Protein AF-A0AAW2YBS8-F1 (afdb_monomer)

pLDDT: mean 71.38, std 20.07, range [34.31, 93.19]

Structure (mmCIF, N/CA/C/O backbone):
data_AF-A0AAW2YBS8-F1
#
_entry.id   AF-A0AAW2YBS8-F1
#
loop_
_atom_site.group_PDB
_atom_site.id
_atom_site.type_symbol
_atom_site.label_atom_id
_atom_site.label_alt_id
_atom_site.label_comp_id
_atom_site.label_asym_id
_atom_site.label_entity_id
_atom_site.label_seq_id
_atom_site.pdbx_PDB_ins_code
_atom_site.Cartn_x
_atom_site.Cartn_y
_atom_site.Cartn_z
_atom_site.occupancy
_atom_site.B_iso_or_equiv
_atom_site.auth_seq_id
_atom_site.auth_comp_id
_atom_site.auth_asym_id
_atom_site.auth_atom_id
_atom_site.pdbx_PDB_model_num
ATOM 1 N N . MET A 1 1 ? 72.094 18.147 -32.181 1.00 46.12 1 MET A N 1
ATOM 2 C CA . MET A 1 1 ? 71.957 16.766 -31.673 1.00 46.12 1 MET A CA 1
ATOM 3 C C . MET A 1 1 ? 73.043 16.537 -30.638 1.00 46.12 1 MET A C 1
ATOM 5 O O . MET A 1 1 ? 74.181 16.361 -31.041 1.00 46.12 1 MET A O 1
ATOM 9 N N . THR A 1 2 ? 72.718 16.535 -29.344 1.00 39.38 2 THR A N 1
ATOM 10 C CA . THR A 1 2 ? 73.641 16.000 -28.330 1.00 39.38 2 THR A CA 1
ATOM 11 C C . THR A 1 2 ? 72.828 15.305 -27.250 1.00 39.38 2 THR A C 1
ATOM 13 O O . THR A 1 2 ? 71.901 15.879 -26.684 1.00 39.38 2 THR A O 1
ATOM 16 N N . ARG A 1 3 ? 73.141 14.020 -27.082 1.00 34.31 3 ARG A N 1
ATOM 17 C CA . ARG A 1 3 ? 72.541 13.060 -26.158 1.00 34.31 3 ARG A CA 1
ATOM 18 C C . ARG A 1 3 ? 72.763 13.461 -24.702 1.00 34.31 3 ARG A C 1
ATOM 20 O O . ARG A 1 3 ? 73.786 14.041 -24.356 1.00 34.31 3 ARG A O 1
ATOM 27 N N . ALA A 1 4 ? 71.799 13.069 -23.880 1.00 42.00 4 ALA A N 1
ATOM 28 C CA . ALA A 1 4 ? 71.851 13.114 -22.431 1.00 42.00 4 ALA A CA 1
ATOM 29 C C . ALA A 1 4 ? 72.773 12.035 -21.824 1.00 42.00 4 ALA A C 1
ATOM 31 O O . ALA A 1 4 ? 73.129 11.063 -22.497 1.00 42.00 4 ALA A O 1
ATOM 32 N N . ASN A 1 5 ? 72.942 12.190 -20.501 1.00 41.00 5 ASN A N 1
ATOM 33 C CA . ASN A 1 5 ? 73.289 11.227 -19.440 1.00 41.00 5 ASN A CA 1
ATOM 34 C C . ASN A 1 5 ? 74.776 11.065 -19.063 1.00 41.00 5 ASN A C 1
ATOM 36 O O . ASN A 1 5 ? 75.614 11.258 -19.941 1.00 41.00 5 ASN A O 1
ATOM 40 N N . PRO A 1 6 ? 75.126 10.627 -17.819 1.00 45.66 6 PRO A N 1
ATOM 41 C CA . PRO A 1 6 ? 74.256 10.138 -16.717 1.00 45.66 6 PRO A CA 1
ATOM 42 C C . PRO A 1 6 ? 74.671 10.490 -15.246 1.00 45.66 6 PRO A C 1
ATOM 44 O O . PRO A 1 6 ? 75.827 10.348 -14.879 1.00 45.66 6 PRO A O 1
ATOM 47 N N . PHE A 1 7 ? 73.682 10.751 -14.370 1.00 36.75 7 PHE A N 1
ATOM 48 C CA . PHE A 1 7 ? 73.634 10.373 -12.925 1.00 36.75 7 PHE A CA 1
ATOM 49 C C . PHE A 1 7 ? 74.633 10.975 -11.881 1.00 36.75 7 PHE A C 1
ATOM 51 O O . PHE A 1 7 ? 75.605 11.622 -12.248 1.00 36.75 7 PHE A O 1
ATOM 58 N N . PRO A 1 8 ? 74.313 10.937 -10.560 1.00 46.97 8 PRO A N 1
ATOM 59 C CA . PRO A 1 8 ? 73.876 12.110 -9.800 1.00 46.97 8 PRO A CA 1
ATOM 60 C C . PRO A 1 8 ? 74.936 12.625 -8.807 1.00 46.97 8 PRO A C 1
ATOM 62 O O . PRO A 1 8 ? 75.682 11.847 -8.217 1.00 46.97 8 PRO A O 1
ATOM 65 N N . ALA A 1 9 ? 74.937 13.930 -8.535 1.00 42.41 9 ALA A N 1
ATOM 66 C CA . ALA A 1 9 ? 75.636 14.489 -7.381 1.00 42.41 9 ALA A CA 1
ATOM 67 C C . ALA A 1 9 ? 74.611 14.907 -6.320 1.00 42.41 9 ALA A C 1
ATOM 69 O O . ALA A 1 9 ? 73.651 15.620 -6.605 1.00 42.41 9 ALA A O 1
ATOM 70 N N . TYR A 1 10 ? 74.829 14.375 -5.121 1.00 41.31 10 TYR A N 1
ATOM 71 C CA . TYR A 1 10 ? 74.174 14.653 -3.848 1.00 41.31 10 TYR A CA 1
ATOM 72 C C . TYR A 1 10 ? 73.674 16.097 -3.693 1.00 41.31 10 TYR A C 1
ATOM 74 O O . TYR A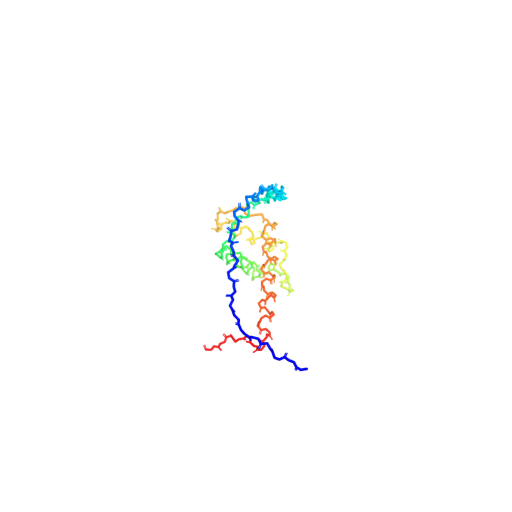 1 10 ? 74.431 17.041 -3.901 1.00 41.31 10 TYR A O 1
ATOM 82 N N . ILE A 1 11 ? 72.434 16.258 -3.219 1.00 40.41 11 ILE A N 1
ATOM 83 C CA . ILE A 1 11 ? 71.997 17.504 -2.585 1.00 40.41 11 ILE A CA 1
ATOM 84 C C . ILE A 1 11 ? 71.851 17.237 -1.090 1.00 40.41 11 ILE A C 1
ATOM 86 O O . ILE A 1 11 ? 71.052 16.407 -0.655 1.00 40.41 11 ILE A O 1
ATOM 90 N N . GLU A 1 12 ? 72.683 17.946 -0.335 1.00 38.88 12 GLU A N 1
ATOM 91 C CA . GLU A 1 12 ? 72.658 18.083 1.113 1.00 38.88 12 GLU A CA 1
ATOM 92 C C . GLU A 1 12 ? 71.263 18.498 1.591 1.00 38.88 12 GLU A C 1
ATOM 94 O O . GLU A 1 12 ? 70.698 19.495 1.136 1.00 38.88 12 GLU A O 1
ATOM 99 N N . ILE A 1 13 ? 70.703 17.754 2.543 1.00 38.34 13 ILE A N 1
ATOM 100 C CA . ILE A 1 13 ? 69.470 18.166 3.211 1.00 38.34 13 ILE A CA 1
ATOM 101 C C . ILE A 1 13 ? 69.857 19.238 4.231 1.00 38.34 13 ILE A C 1
ATOM 103 O O . ILE A 1 13 ? 70.288 18.939 5.343 1.00 38.34 13 ILE A O 1
ATOM 107 N N . SER A 1 14 ? 69.726 20.504 3.845 1.00 45.12 14 SER A N 1
ATOM 108 C CA . SER A 1 14 ? 69.780 21.621 4.784 1.00 45.12 14 SER A CA 1
ATOM 109 C C . SER A 1 14 ? 68.480 21.622 5.595 1.00 45.12 14 SER A C 1
ATOM 111 O O . SER A 1 14 ? 67.392 21.803 5.046 1.00 45.12 14 SER A O 1
ATOM 113 N N . ASN A 1 15 ? 68.584 21.415 6.910 1.00 49.22 15 ASN A N 1
ATOM 114 C CA . ASN A 1 15 ? 67.472 21.520 7.856 1.00 49.22 15 ASN A CA 1
ATOM 115 C C . ASN A 1 15 ? 67.003 22.980 7.966 1.00 49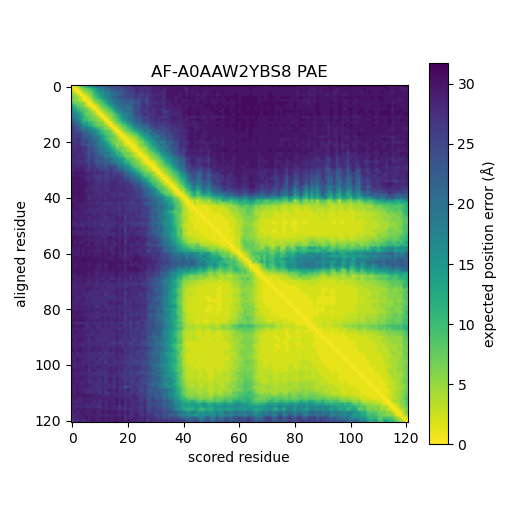.22 15 ASN A C 1
ATOM 117 O O . ASN A 1 15 ? 67.373 23.700 8.890 1.00 49.22 15 ASN A O 1
ATOM 121 N N . ALA A 1 16 ? 66.193 23.430 7.010 1.00 46.47 16 ALA A N 1
ATOM 122 C CA . ALA A 1 16 ? 65.459 24.682 7.113 1.00 46.47 16 ALA A CA 1
ATOM 123 C C . ALA A 1 16 ? 64.098 24.402 7.762 1.00 46.47 16 ALA A C 1
ATOM 125 O O . ALA A 1 16 ? 63.171 23.902 7.122 1.00 46.47 16 ALA A O 1
ATOM 126 N N . THR A 1 17 ? 63.983 24.718 9.049 1.00 46.59 17 THR A N 1
ATOM 127 C CA . THR A 1 17 ? 62.735 24.670 9.814 1.00 46.59 17 THR A CA 1
ATOM 128 C C . THR A 1 17 ? 61.728 25.643 9.193 1.00 46.59 17 THR A C 1
ATOM 130 O O . THR A 1 17 ? 61.767 26.844 9.450 1.00 46.59 17 THR A O 1
ATOM 133 N N . LYS A 1 18 ? 60.833 25.150 8.331 1.00 47.41 18 LYS A N 1
ATOM 134 C CA . LYS A 1 18 ? 59.691 25.932 7.847 1.00 47.41 18 LYS A CA 1
ATOM 135 C C . LYS A 1 18 ? 58.631 25.961 8.943 1.00 47.41 18 LYS A C 1
ATOM 137 O O . LYS A 1 18 ? 57.986 24.952 9.213 1.00 47.41 18 LYS A O 1
ATOM 142 N N . THR A 1 19 ? 58.446 27.119 9.565 1.00 38.97 19 THR A N 1
ATOM 143 C CA . THR A 1 19 ? 57.334 27.377 10.481 1.00 38.97 19 THR A CA 1
ATOM 144 C C . THR A 1 19 ? 56.027 27.294 9.691 1.00 38.97 19 THR A C 1
ATOM 146 O O . THR A 1 19 ? 55.731 28.161 8.872 1.00 38.97 19 THR A O 1
ATOM 149 N N . TYR A 1 20 ? 55.262 26.220 9.885 1.00 42.19 20 TYR A N 1
ATOM 150 C CA . TYR A 1 20 ? 53.931 26.074 9.303 1.00 42.19 20 TYR A CA 1
ATOM 151 C C . TYR A 1 20 ? 52.945 26.941 10.088 1.00 42.19 20 TYR A C 1
ATOM 153 O O . TYR A 1 20 ? 52.714 26.707 11.273 1.00 42.19 20 TYR A O 1
ATOM 161 N N . THR A 1 21 ? 52.362 27.946 9.437 1.00 42.59 21 THR A N 1
ATOM 162 C CA . THR A 1 21 ? 51.208 28.674 9.971 1.00 42.59 21 THR A CA 1
ATOM 163 C C . THR A 1 21 ? 49.942 27.960 9.486 1.00 42.59 21 THR A C 1
ATOM 165 O O . THR A 1 21 ? 49.677 27.987 8.281 1.00 42.59 21 THR A O 1
ATOM 168 N N . PRO A 1 22 ? 49.165 27.287 10.357 1.00 50.53 22 PRO A N 1
ATOM 169 C CA . PRO A 1 22 ? 47.932 26.636 9.934 1.00 50.53 22 PRO A CA 1
ATOM 170 C C . PRO A 1 22 ? 46.934 27.678 9.420 1.00 50.53 22 PRO A C 1
ATOM 172 O O . PRO A 1 22 ? 46.582 28.622 10.125 1.00 50.53 22 PRO A O 1
ATOM 175 N N . GLN A 1 23 ? 46.477 27.499 8.181 1.00 56.75 23 GLN A N 1
ATOM 176 C CA . GLN A 1 23 ? 45.331 28.231 7.643 1.00 56.75 23 GLN A CA 1
ATOM 177 C C . GLN A 1 23 ? 44.056 27.764 8.373 1.00 56.75 23 GLN A C 1
ATOM 179 O O . GLN A 1 23 ? 43.921 26.564 8.633 1.00 56.75 23 GLN A O 1
ATOM 184 N N . PRO A 1 24 ? 43.115 28.663 8.712 1.00 52.91 24 PRO A N 1
ATOM 185 C CA . PRO A 1 24 ? 41.856 28.271 9.333 1.00 52.91 24 PRO A CA 1
ATOM 186 C C . PRO A 1 24 ? 41.037 27.402 8.368 1.00 52.91 24 PRO A C 1
ATOM 188 O O . PRO A 1 24 ? 40.757 27.790 7.235 1.00 52.91 24 PRO A O 1
ATOM 191 N N . VAL A 1 25 ? 40.670 26.205 8.823 1.00 65.69 25 VAL A N 1
ATOM 192 C CA . VAL A 1 25 ? 39.807 25.273 8.085 1.00 65.69 25 VAL A CA 1
ATOM 193 C C . VAL A 1 25 ? 38.391 25.863 8.035 1.00 65.69 25 VAL A C 1
ATOM 195 O O . VAL A 1 25 ? 37.893 26.273 9.086 1.00 65.69 25 VAL A O 1
ATOM 198 N N . PRO A 1 26 ? 37.714 25.915 6.872 1.00 56.00 26 PRO A N 1
ATOM 199 C CA . PRO A 1 26 ? 36.315 26.319 6.830 1.00 56.00 26 PRO A CA 1
ATOM 200 C C . PRO A 1 26 ? 35.482 25.334 7.654 1.00 56.00 26 PRO A C 1
ATOM 202 O O . PRO A 1 26 ? 35.509 24.124 7.422 1.00 56.00 26 PRO A O 1
ATOM 205 N N . THR A 1 27 ? 34.774 25.860 8.651 1.00 64.62 27 THR A N 1
ATOM 206 C CA . THR A 1 27 ? 33.937 25.082 9.562 1.00 64.62 27 THR A CA 1
ATOM 207 C C . THR A 1 27 ? 32.894 24.305 8.752 1.00 64.62 27 THR A C 1
ATOM 209 O O . THR A 1 27 ? 32.196 24.918 7.939 1.00 64.62 27 THR A O 1
ATOM 212 N N . PRO A 1 28 ? 32.753 22.980 8.940 1.00 62.16 28 PRO A N 1
ATOM 213 C CA . PRO A 1 28 ? 31.665 22.244 8.313 1.00 62.16 28 PRO A CA 1
ATOM 214 C C . PRO A 1 28 ? 30.324 22.866 8.736 1.00 62.16 28 PRO A C 1
ATOM 216 O O . PRO A 1 28 ? 30.188 23.280 9.894 1.00 62.16 28 PRO A O 1
ATOM 219 N N . PRO A 1 29 ? 29.335 22.972 7.827 1.00 58.50 29 PRO A N 1
ATOM 220 C CA . PRO A 1 29 ? 28.023 23.479 8.196 1.00 58.50 29 PRO A CA 1
ATOM 221 C C . PRO A 1 29 ? 27.477 22.635 9.350 1.00 58.50 29 PRO A C 1
ATOM 223 O O . PRO A 1 29 ? 27.603 21.408 9.337 1.00 58.50 29 PRO A O 1
ATOM 226 N N . ALA A 1 30 ? 26.901 23.305 10.353 1.00 54.72 30 ALA A N 1
ATOM 227 C CA . ALA A 1 30 ? 26.288 22.652 11.503 1.00 54.72 30 ALA A CA 1
ATOM 228 C C . ALA A 1 30 ? 25.381 21.504 11.025 1.00 54.72 30 ALA A C 1
ATOM 230 O O . ALA A 1 30 ? 24.690 21.676 10.010 1.00 54.72 30 ALA A O 1
ATOM 231 N N . PRO A 1 31 ? 25.375 20.343 11.708 1.00 48.94 31 PRO A N 1
ATOM 232 C CA . PRO A 1 31 ? 24.519 19.239 11.315 1.00 48.94 31 PRO A CA 1
ATOM 233 C C . PRO A 1 31 ? 23.094 19.773 11.250 1.00 48.94 31 PRO A C 1
ATOM 235 O O . PRO A 1 31 ? 22.552 20.240 12.255 1.00 48.94 31 PRO A O 1
ATOM 238 N N . ARG A 1 32 ? 22.497 19.757 10.048 1.00 52.16 32 ARG A N 1
ATOM 239 C CA . ARG A 1 32 ? 21.061 19.980 9.919 1.00 52.16 32 ARG A CA 1
ATOM 240 C C . ARG A 1 32 ? 20.440 18.977 10.864 1.00 52.16 32 ARG A C 1
ATOM 242 O O . ARG A 1 32 ? 20.569 17.774 10.646 1.00 52.16 32 ARG A O 1
ATOM 249 N N . GLN A 1 33 ? 19.779 19.473 11.899 1.00 46.03 33 GLN A N 1
ATOM 250 C CA . GLN A 1 33 ? 18.786 18.689 12.597 1.00 46.03 33 GLN A CA 1
ATOM 251 C C . GLN A 1 33 ? 17.701 18.414 11.556 1.00 46.03 33 GLN A C 1
ATOM 253 O O . GLN A 1 33 ? 16.742 19.167 11.408 1.00 46.03 33 GLN A O 1
ATOM 258 N N . GLN A 1 34 ? 17.903 17.372 10.746 1.00 49.44 34 GLN A N 1
ATOM 259 C CA . GLN A 1 34 ? 16.798 16.688 10.116 1.00 49.44 34 GLN A CA 1
ATOM 260 C C . GLN A 1 34 ? 15.926 16.309 11.293 1.00 49.44 34 GLN A C 1
ATOM 262 O O . GLN A 1 34 ? 16.323 15.511 12.141 1.00 49.44 34 GLN A O 1
ATOM 267 N N . LYS A 1 35 ? 14.787 16.988 11.399 1.00 38.91 35 LYS A N 1
ATOM 268 C CA . LYS A 1 35 ? 13.687 16.553 12.232 1.00 38.91 35 LYS A CA 1
ATOM 269 C C . LYS A 1 35 ? 13.465 15.107 11.814 1.00 38.91 35 LYS A C 1
ATOM 271 O O . LYS A 1 35 ? 12.903 14.859 10.750 1.00 38.91 35 LYS A O 1
ATOM 276 N N . LEU A 1 36 ? 14.004 14.174 12.595 1.00 40.31 36 LEU A N 1
ATOM 277 C CA . LEU A 1 36 ? 13.629 12.775 12.571 1.00 40.31 36 LEU A CA 1
ATOM 278 C C . LEU A 1 36 ? 12.178 12.800 13.034 1.00 40.31 36 LEU A C 1
ATOM 280 O O . LEU A 1 36 ? 11.866 12.609 14.204 1.00 40.31 36 LEU A O 1
ATOM 284 N N . LEU A 1 37 ? 11.290 13.172 12.108 1.00 41.69 37 LEU A N 1
ATOM 285 C CA . LEU A 1 37 ? 9.929 12.694 12.112 1.00 41.69 37 LEU A CA 1
ATOM 286 C C . LEU A 1 37 ? 10.110 11.208 12.335 1.00 41.69 37 LEU A C 1
ATOM 288 O O . LEU A 1 37 ? 10.755 10.540 11.527 1.00 41.69 37 LEU A O 1
ATOM 292 N N . TYR A 1 38 ? 9.671 10.748 13.497 1.00 37.62 38 TYR A N 1
ATOM 293 C CA . TYR A 1 38 ? 9.523 9.343 13.782 1.00 37.62 38 TYR A CA 1
ATOM 294 C C . TYR A 1 38 ? 8.568 8.812 12.712 1.00 37.62 38 TYR A C 1
ATOM 296 O O . TYR A 1 38 ? 7.354 8.845 12.857 1.00 37.62 38 TYR A O 1
ATOM 304 N N . THR A 1 39 ? 9.114 8.463 11.552 1.00 45.56 39 THR A N 1
ATOM 305 C CA . THR A 1 39 ? 8.495 7.535 10.636 1.00 45.56 39 THR A CA 1
ATOM 306 C C . THR A 1 39 ? 8.762 6.209 11.315 1.00 45.56 39 THR A C 1
ATOM 308 O O . THR A 1 39 ? 9.921 5.779 11.266 1.00 45.56 39 THR A O 1
ATOM 311 N N . PRO A 1 40 ? 7.786 5.602 12.020 1.00 52.16 40 PRO A N 1
ATOM 312 C CA . PRO A 1 40 ? 7.934 4.213 12.428 1.00 52.16 40 PRO A CA 1
ATOM 313 C C . PRO A 1 40 ? 8.459 3.470 11.206 1.00 52.16 40 PRO A C 1
ATOM 315 O O . PRO A 1 40 ? 7.926 3.634 10.104 1.00 52.16 40 PRO A O 1
ATOM 318 N N . THR A 1 41 ? 9.613 2.823 11.358 1.00 62.28 41 THR A N 1
ATOM 319 C CA . THR A 1 41 ? 10.335 2.224 10.240 1.00 62.28 41 THR A CA 1
ATOM 320 C C . THR A 1 41 ? 9.401 1.200 9.624 1.00 62.28 41 THR A C 1
ATOM 322 O O . THR A 1 41 ? 9.186 0.138 10.199 1.00 62.28 41 THR A O 1
ATOM 325 N N . TRP A 1 42 ? 8.761 1.568 8.515 1.00 72.12 42 TRP A N 1
ATOM 326 C CA . TRP A 1 42 ? 7.685 0.779 7.940 1.00 72.12 42 TRP A CA 1
ATOM 327 C C . TRP A 1 42 ? 8.261 -0.562 7.503 1.00 72.12 42 TRP A C 1
ATOM 329 O O . TRP A 1 42 ? 9.009 -0.630 6.525 1.00 72.12 42 TRP A O 1
ATOM 339 N N . ALA A 1 43 ? 7.969 -1.611 8.267 1.00 83.19 43 ALA A N 1
ATOM 340 C CA . ALA A 1 43 ? 8.512 -2.933 8.018 1.0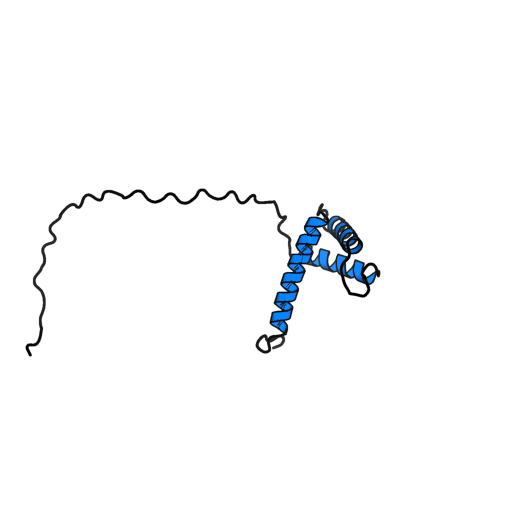0 83.19 43 ALA A CA 1
ATOM 341 C C . ALA A 1 43 ? 7.863 -3.553 6.776 1.00 83.19 43 ALA A C 1
ATOM 343 O O . ALA A 1 43 ? 6.735 -3.216 6.417 1.00 83.19 43 ALA A O 1
ATOM 344 N N . ALA A 1 44 ? 8.548 -4.506 6.144 1.00 83.06 44 ALA A N 1
ATOM 345 C CA . ALA A 1 44 ? 7.978 -5.257 5.023 1.00 83.06 44 ALA A CA 1
ATOM 346 C C . ALA A 1 44 ? 6.673 -5.979 5.417 1.00 83.06 44 ALA A C 1
ATOM 348 O O . ALA A 1 44 ? 5.737 -6.025 4.631 1.00 83.06 44 ALA A O 1
ATOM 349 N N . ALA A 1 45 ? 6.573 -6.460 6.660 1.00 84.88 45 ALA A N 1
ATOM 350 C CA . ALA A 1 45 ? 5.343 -7.054 7.184 1.00 84.88 45 ALA A CA 1
ATOM 351 C C . ALA A 1 45 ? 4.172 -6.052 7.237 1.00 84.88 45 ALA A C 1
ATOM 353 O O . ALA A 1 45 ? 3.034 -6.420 6.965 1.00 84.88 45 ALA A O 1
ATOM 354 N N . ASN A 1 46 ? 4.452 -4.777 7.525 1.00 90.44 46 ASN A N 1
ATOM 355 C CA . ASN A 1 46 ? 3.432 -3.730 7.539 1.00 90.44 46 ASN A CA 1
ATOM 356 C C . ASN A 1 46 ? 2.980 -3.386 6.114 1.00 90.44 46 ASN A C 1
ATOM 358 O O . ASN A 1 46 ? 1.814 -3.076 5.910 1.00 90.44 46 ASN A O 1
ATOM 362 N N . ASP A 1 47 ? 3.894 -3.429 5.130 1.00 90.50 47 ASP A N 1
ATOM 363 C CA . ASP A 1 47 ? 3.533 -3.296 3.709 1.00 90.50 47 ASP A CA 1
ATOM 364 C C . ASP A 1 47 ? 2.573 -4.401 3.297 1.00 90.50 47 ASP A C 1
ATOM 366 O O . ASP A 1 47 ? 1.536 -4.098 2.722 1.00 90.50 47 ASP A O 1
ATOM 370 N N . GLN A 1 48 ? 2.900 -5.651 3.628 1.00 90.44 48 GLN A N 1
ATOM 371 C CA . GLN A 1 48 ? 2.057 -6.786 3.274 1.00 90.44 48 GLN A CA 1
ATOM 372 C C . GLN A 1 48 ? 0.664 -6.649 3.889 1.00 90.44 48 GLN A C 1
ATOM 374 O O . GLN A 1 48 ? -0.317 -6.666 3.163 1.00 90.44 48 GLN A O 1
ATOM 379 N N . CYS A 1 49 ? 0.579 -6.391 5.197 1.00 92.44 49 CYS A N 1
ATOM 380 C CA . CYS A 1 49 ? -0.704 -6.207 5.876 1.00 92.44 49 CYS A CA 1
ATOM 381 C C . CYS A 1 49 ? -1.538 -5.067 5.268 1.00 92.44 49 CYS A C 1
ATOM 383 O O . CYS A 1 49 ? -2.756 -5.183 5.160 1.00 92.44 49 CYS A O 1
ATOM 385 N N . PHE A 1 50 ? -0.897 -3.967 4.866 1.00 93.00 50 PHE A N 1
ATOM 386 C CA . PHE A 1 50 ? -1.591 -2.851 4.228 1.00 93.00 50 PHE A CA 1
ATOM 387 C C . PHE A 1 50 ? -2.068 -3.182 2.811 1.00 93.00 50 PHE A C 1
ATOM 389 O O . PHE A 1 50 ? -3.166 -2.778 2.440 1.00 93.00 50 PHE A O 1
ATOM 396 N N . ILE A 1 51 ? -1.270 -3.920 2.036 1.00 91.88 51 ILE A N 1
ATOM 397 C CA . ILE A 1 51 ? -1.654 -4.399 0.704 1.00 91.88 51 ILE A CA 1
ATOM 398 C C . ILE A 1 51 ? -2.837 -5.361 0.820 1.00 91.88 51 ILE A C 1
ATOM 400 O O . ILE A 1 51 ? -3.843 -5.127 0.160 1.00 91.88 51 ILE A O 1
ATOM 404 N N . ASP A 1 52 ? -2.765 -6.347 1.716 1.00 92.38 52 ASP A N 1
ATOM 405 C CA . ASP A 1 52 ? -3.846 -7.312 1.950 1.00 92.38 52 ASP A CA 1
ATOM 406 C C . ASP A 1 52 ? -5.153 -6.584 2.322 1.00 92.38 52 ASP A C 1
ATOM 408 O O . ASP A 1 52 ? -6.205 -6.831 1.741 1.00 92.38 52 ASP A O 1
ATOM 412 N N . ALA A 1 53 ? -5.082 -5.592 3.219 1.00 91.81 53 ALA A N 1
ATOM 413 C CA . ALA A 1 53 ? -6.249 -4.802 3.613 1.00 91.81 53 ALA A CA 1
ATOM 414 C C . ALA A 1 53 ? -6.848 -3.975 2.457 1.00 91.81 53 ALA A C 1
ATOM 416 O O . ALA A 1 53 ? -8.066 -3.776 2.401 1.00 91.81 53 ALA A O 1
ATOM 417 N N . LEU A 1 54 ? -6.014 -3.466 1.545 1.00 89.94 54 LEU A N 1
ATOM 418 C CA . LEU A 1 54 ? -6.472 -2.766 0.342 1.00 89.94 54 LEU A CA 1
ATOM 419 C C . LEU A 1 54 ? -7.114 -3.731 -0.657 1.00 89.94 54 LEU A C 1
ATOM 421 O O . LEU A 1 54 ? -8.145 -3.388 -1.233 1.00 89.94 54 LEU A O 1
ATOM 425 N N . GLU A 1 55 ? -6.532 -4.916 -0.844 1.00 87.56 55 GLU A N 1
ATOM 426 C CA . GLU A 1 55 ? -7.071 -5.964 -1.712 1.00 87.56 55 GLU A CA 1
ATOM 427 C C . GLU A 1 55 ? -8.437 -6.434 -1.210 1.00 87.56 55 GLU A C 1
ATOM 429 O O . GLU A 1 55 ? -9.406 -6.383 -1.966 1.00 87.56 55 GLU A O 1
ATOM 434 N N . ASP A 1 56 ? -8.555 -6.773 0.075 1.00 87.12 56 ASP A N 1
ATOM 435 C CA . ASP A 1 56 ? -9.821 -7.173 0.698 1.00 87.12 56 ASP A CA 1
ATOM 436 C C . ASP A 1 56 ? -10.893 -6.087 0.522 1.00 87.12 56 ASP A C 1
ATOM 438 O O . ASP A 1 56 ? -12.015 -6.357 0.088 1.00 87.12 56 ASP A O 1
ATOM 442 N N . SER A 1 57 ? -10.525 -4.823 0.761 1.00 81.69 57 SER A N 1
ATOM 443 C CA . SER A 1 57 ? -11.433 -3.685 0.569 1.00 81.69 57 SER A CA 1
ATOM 444 C C . SER A 1 57 ? -11.853 -3.516 -0.899 1.00 81.69 57 SER A C 1
ATOM 446 O O . SER A 1 57 ? -12.990 -3.131 -1.180 1.00 81.69 57 SER A O 1
ATOM 448 N N . ALA A 1 58 ? -10.959 -3.810 -1.846 1.00 74.25 58 ALA A N 1
ATOM 449 C CA . ALA A 1 58 ? -11.255 -3.752 -3.271 1.00 74.25 58 ALA A CA 1
ATOM 450 C C . ALA A 1 58 ? -12.207 -4.875 -3.710 1.00 74.25 58 ALA A C 1
ATOM 452 O O . ALA A 1 58 ? -13.164 -4.599 -4.437 1.00 74.25 58 ALA A O 1
ATOM 453 N N . PHE A 1 59 ? -11.999 -6.104 -3.225 1.00 69.62 59 PHE A N 1
ATOM 454 C CA . PHE A 1 59 ? -12.841 -7.268 -3.526 1.00 69.62 59 PHE A CA 1
ATOM 455 C C . PHE A 1 59 ? -14.244 -7.184 -2.913 1.00 69.62 59 PHE A C 1
ATOM 457 O O . PHE A 1 59 ? -15.193 -7.715 -3.489 1.00 69.62 59 PHE A O 1
ATOM 464 N N . GLU A 1 60 ? -14.413 -6.461 -1.804 1.00 70.81 60 GLU A N 1
ATOM 465 C CA . GLU A 1 60 ? -15.726 -6.161 -1.214 1.00 70.81 60 GLU A CA 1
ATOM 466 C C . GLU A 1 60 ? -16.562 -5.152 -2.033 1.00 70.81 60 GLU A C 1
ATOM 468 O O . GLU A 1 60 ? -17.666 -4.787 -1.626 1.00 70.81 60 GLU A O 1
ATOM 473 N N . GLY A 1 61 ? -16.069 -4.698 -3.192 1.00 62.31 61 GLY A N 1
ATOM 474 C CA . GLY A 1 61 ? -16.784 -3.777 -4.078 1.00 62.31 61 GLY A CA 1
ATOM 475 C C . GLY A 1 61 ? -16.741 -2.317 -3.622 1.00 62.31 61 GLY A C 1
ATOM 476 O O . GLY A 1 61 ? -17.520 -1.503 -4.110 1.00 62.31 61 GLY A O 1
ATOM 477 N N . LYS A 1 62 ? -15.836 -1.968 -2.695 1.00 61.47 62 LYS A N 1
ATOM 478 C CA . LYS A 1 62 ? -15.650 -0.585 -2.213 1.00 61.47 62 LYS A CA 1
ATOM 479 C C . LYS A 1 62 ? -14.724 0.247 -3.112 1.00 61.47 62 LYS A C 1
ATOM 481 O O . LYS A 1 62 ? -14.609 1.458 -2.916 1.00 61.47 62 LYS A O 1
ATOM 486 N N . THR A 1 63 ? -14.100 -0.368 -4.121 1.00 57.50 63 THR A N 1
ATOM 487 C CA . THR A 1 63 ? -13.331 0.336 -5.161 1.00 57.50 63 THR A CA 1
ATOM 488 C C . THR A 1 63 ? -14.201 0.657 -6.378 1.00 57.50 63 THR A C 1
ATOM 490 O O . THR A 1 63 ? -15.092 -0.108 -6.739 1.00 57.50 63 THR A O 1
ATOM 493 N N . HIS A 1 64 ? -13.966 1.819 -6.998 1.00 53.47 64 HIS A N 1
ATOM 494 C CA . HIS A 1 64 ? -14.621 2.196 -8.257 1.00 53.47 64 HIS A CA 1
ATOM 495 C C . HIS A 1 64 ? -14.183 1.238 -9.384 1.00 53.47 64 HIS A C 1
ATOM 497 O O . HIS A 1 64 ? -13.078 0.698 -9.315 1.00 53.47 64 HIS A O 1
ATOM 503 N N . GLU A 1 65 ? -15.007 1.070 -10.430 1.00 56.03 65 GLU A N 1
ATOM 504 C CA . GLU A 1 65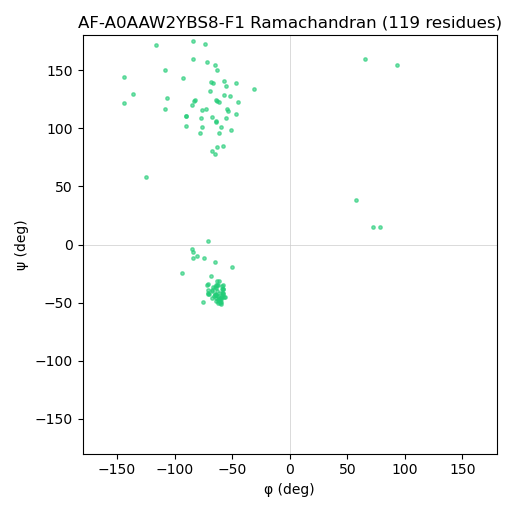 ? -14.762 0.179 -11.593 1.00 56.03 65 GLU A CA 1
ATOM 505 C C . GLU A 1 65 ? -13.370 0.352 -12.246 1.00 56.03 65 GLU A C 1
ATOM 507 O O . GLU A 1 65 ? -12.861 -0.544 -12.916 1.00 56.03 65 GLU A O 1
ATOM 512 N N . ASP A 1 66 ? -12.730 1.489 -11.995 1.00 61.75 66 ASP A N 1
ATOM 513 C CA . ASP A 1 66 ? -11.452 1.927 -12.540 1.00 61.75 66 ASP A CA 1
ATOM 514 C C . ASP A 1 66 ? -10.233 1.382 -11.756 1.00 61.75 66 ASP A C 1
ATOM 516 O O . ASP A 1 66 ? -9.089 1.663 -12.118 1.00 61.75 66 ASP A O 1
ATOM 520 N N . GLY A 1 67 ? -10.449 0.660 -10.647 1.00 63.75 67 GLY A N 1
ATOM 521 C CA . GLY A 1 67 ? -9.378 0.163 -9.768 1.00 63.75 67 GLY A CA 1
ATOM 522 C C . GLY A 1 67 ? -8.697 1.256 -8.932 1.00 63.75 67 GLY A C 1
ATOM 523 O O . GLY A 1 67 ? -7.612 1.049 -8.385 1.00 63.75 67 GLY A O 1
ATOM 524 N N . VAL A 1 68 ? -9.313 2.437 -8.833 1.00 74.69 68 VAL A N 1
ATOM 525 C CA . VAL A 1 68 ? -8.808 3.556 -8.030 1.00 74.69 68 VAL A CA 1
ATOM 526 C C . VAL A 1 68 ? -9.214 3.365 -6.569 1.00 74.69 68 VAL A C 1
ATOM 528 O O . VAL A 1 68 ? -10.400 3.275 -6.244 1.00 74.69 68 VAL A O 1
ATOM 531 N N . VAL A 1 69 ? -8.222 3.363 -5.676 1.00 80.06 69 VAL A N 1
ATOM 532 C CA . VAL A 1 69 ? -8.440 3.402 -4.224 1.00 80.06 69 VAL A CA 1
ATOM 533 C C . VAL A 1 69 ? -9.029 4.766 -3.858 1.00 80.06 69 VAL A C 1
ATOM 535 O O . VAL A 1 69 ? -8.349 5.790 -3.940 1.00 80.06 69 VAL A O 1
ATOM 538 N N . ASN A 1 70 ? -10.304 4.786 -3.473 1.00 84.75 70 ASN A N 1
ATOM 539 C CA . ASN A 1 70 ? -10.980 5.989 -2.989 1.00 84.75 70 ASN A CA 1
ATOM 540 C C . ASN A 1 70 ? -10.711 6.222 -1.485 1.00 84.75 70 ASN A C 1
ATOM 542 O O . ASN A 1 70 ? -10.077 5.411 -0.806 1.00 84.75 70 ASN A O 1
ATOM 546 N N . GLU A 1 71 ? -11.194 7.352 -0.963 1.00 87.56 71 GLU A N 1
ATOM 547 C CA . GLU A 1 71 ? -11.020 7.737 0.445 1.00 87.56 71 GLU A CA 1
ATOM 548 C C . GLU A 1 71 ? -11.604 6.693 1.414 1.00 87.56 71 GLU A C 1
ATOM 550 O O . GLU A 1 71 ? -10.992 6.395 2.435 1.00 87.56 71 GLU A O 1
ATOM 555 N N . GLU A 1 72 ? -12.752 6.100 1.075 1.00 86.44 72 GLU A N 1
ATOM 556 C CA . GLU A 1 72 ? -13.437 5.096 1.898 1.00 86.44 72 GLU A CA 1
ATOM 557 C C . GLU A 1 72 ? -12.639 3.790 1.992 1.00 86.44 72 GLU A C 1
ATOM 559 O O . GLU A 1 72 ? -12.411 3.274 3.085 1.00 86.44 72 GLU A O 1
ATOM 564 N N . THR A 1 73 ? -12.134 3.304 0.858 1.00 88.19 73 THR A N 1
ATOM 565 C CA . THR A 1 73 ? -11.256 2.129 0.777 1.00 88.19 73 THR A CA 1
ATOM 566 C C . THR A 1 73 ? -9.994 2.355 1.607 1.00 88.19 73 THR A C 1
ATOM 568 O O . THR A 1 73 ? -9.589 1.491 2.382 1.00 88.19 73 THR A O 1
ATOM 571 N N . LEU A 1 74 ? -9.384 3.539 1.492 1.00 91.06 74 LEU A N 1
ATOM 572 C CA . LEU A 1 74 ? -8.181 3.877 2.247 1.00 91.06 74 LEU A CA 1
ATOM 573 C C . LEU A 1 74 ? -8.452 3.990 3.755 1.00 91.06 74 LEU A C 1
ATOM 575 O O . LEU A 1 74 ? -7.621 3.563 4.561 1.00 91.06 74 LEU A O 1
ATOM 579 N N . ALA A 1 75 ? -9.595 4.554 4.148 1.00 91.31 75 ALA A N 1
ATOM 580 C CA . ALA A 1 75 ? -10.005 4.651 5.545 1.00 91.31 75 ALA A CA 1
ATOM 581 C C . ALA A 1 75 ? -10.236 3.260 6.154 1.00 91.31 75 ALA A C 1
ATOM 583 O O . ALA A 1 75 ? -9.703 2.969 7.224 1.00 91.31 75 ALA A O 1
ATOM 584 N N . HIS A 1 76 ? -10.939 2.381 5.437 1.00 90.25 76 HIS A N 1
ATOM 585 C CA . HIS A 1 76 ? -11.176 1.004 5.863 1.00 90.25 76 HIS A CA 1
ATOM 586 C C . HIS A 1 76 ? -9.868 0.214 5.995 1.00 90.25 76 HIS A C 1
ATOM 588 O O . HIS A 1 76 ? -9.596 -0.370 7.043 1.00 90.25 76 HIS A O 1
ATOM 594 N N . ALA A 1 77 ? -8.991 0.273 4.987 1.00 91.62 77 ALA A N 1
ATOM 595 C CA . ALA A 1 77 ? -7.679 -0.365 5.063 1.00 91.62 77 ALA A CA 1
ATOM 596 C C . ALA A 1 77 ? -6.846 0.171 6.242 1.00 91.62 77 ALA A C 1
ATOM 598 O O . ALA A 1 77 ? -6.142 -0.586 6.908 1.00 91.62 77 ALA A O 1
ATOM 599 N N . THR A 1 78 ? -6.959 1.466 6.553 1.00 93.12 78 THR A N 1
ATOM 600 C CA . THR A 1 78 ? -6.290 2.069 7.716 1.00 93.12 78 THR A CA 1
ATOM 601 C C . THR A 1 78 ? -6.808 1.506 9.036 1.00 93.12 78 THR A C 1
ATOM 603 O O . THR A 1 78 ? -6.008 1.205 9.923 1.00 93.12 78 THR A O 1
ATOM 606 N N . GLU A 1 79 ? -8.120 1.324 9.168 1.00 93.19 79 GLU A N 1
ATOM 607 C CA . GLU A 1 79 ? -8.728 0.699 10.343 1.00 93.19 79 GLU A CA 1
ATOM 608 C C . GLU A 1 79 ? -8.238 -0.744 10.531 1.00 93.19 79 GLU A C 1
ATOM 610 O O . GLU A 1 79 ? -7.785 -1.101 11.621 1.00 93.19 79 GLU A O 1
ATOM 615 N N . VAL A 1 80 ? -8.241 -1.544 9.460 1.00 91.56 80 VAL A N 1
ATOM 616 C CA . VAL A 1 80 ? -7.770 -2.939 9.481 1.00 91.56 80 VAL A CA 1
ATOM 617 C C . VAL A 1 80 ? -6.296 -3.020 9.876 1.00 91.56 80 VAL A C 1
ATOM 619 O O . VAL A 1 80 ? -5.943 -3.777 10.782 1.00 91.56 80 VAL A O 1
ATOM 622 N N . VAL A 1 81 ? -5.429 -2.211 9.262 1.00 92.00 81 VAL A N 1
ATOM 623 C CA . VAL A 1 81 ? -3.993 -2.196 9.583 1.00 92.00 81 VAL A CA 1
ATOM 624 C C . VAL A 1 81 ? -3.759 -1.835 11.047 1.00 92.00 81 VAL A C 1
ATOM 626 O O . VAL A 1 81 ? -2.989 -2.511 11.730 1.00 92.00 81 VAL A O 1
ATOM 629 N N . ASN A 1 82 ? -4.445 -0.813 11.561 1.00 93.19 82 ASN A N 1
ATOM 630 C CA . ASN A 1 82 ? -4.335 -0.419 12.966 1.00 93.19 82 ASN A CA 1
ATOM 631 C C . ASN A 1 82 ? -4.819 -1.526 13.910 1.00 93.19 82 ASN A C 1
ATOM 633 O O . ASN A 1 82 ? -4.184 -1.804 14.932 1.00 93.19 82 ASN A O 1
ATOM 637 N N . LEU A 1 83 ? -5.903 -2.216 13.546 1.00 93.12 83 LEU A N 1
ATOM 638 C CA . LEU A 1 83 ? -6.433 -3.337 14.312 1.00 93.12 83 LEU A CA 1
ATOM 639 C C . LEU A 1 83 ? -5.458 -4.522 14.360 1.00 93.12 83 LEU A C 1
ATOM 641 O O . LEU A 1 83 ? -5.294 -5.124 15.429 1.00 93.12 83 LEU A O 1
ATOM 645 N N . VAL A 1 84 ? -4.833 -4.867 13.233 1.00 92.44 84 VAL A N 1
ATOM 646 C CA . VAL A 1 84 ? -3.925 -6.018 13.104 1.00 92.44 84 VAL A CA 1
ATOM 647 C C . VAL A 1 84 ? -2.576 -5.723 13.747 1.00 92.44 84 VAL A C 1
ATOM 649 O O . VAL A 1 84 ? -2.107 -6.504 14.576 1.00 92.44 84 VAL A O 1
ATOM 652 N N . LEU A 1 85 ? -1.974 -4.581 13.415 1.00 90.31 85 LEU A N 1
ATOM 653 C CA . LEU A 1 85 ? -0.634 -4.217 13.877 1.00 90.31 85 LEU A CA 1
ATOM 654 C C . LEU A 1 85 ? -0.621 -3.643 15.298 1.00 90.31 85 LEU A C 1
ATOM 656 O O . LEU A 1 85 ? 0.451 -3.521 15.881 1.00 90.31 85 LEU A O 1
ATOM 660 N N . LYS A 1 86 ? -1.794 -3.339 15.876 1.00 91.06 86 LYS A N 1
ATOM 661 C CA . LYS A 1 86 ? -1.936 -2.670 17.185 1.00 91.06 86 LYS A CA 1
ATOM 662 C C . LYS A 1 86 ? -1.231 -1.311 17.221 1.00 91.06 86 LYS A C 1
ATOM 664 O O . LYS A 1 86 ? -0.667 -0.917 18.238 1.00 91.06 86 LYS A O 1
ATOM 669 N N . GLU A 1 87 ? -1.313 -0.604 16.103 1.00 88.25 87 GLU A N 1
ATOM 670 C CA . GLU A 1 87 ? -0.721 0.712 15.871 1.00 88.25 87 GLU A CA 1
ATOM 671 C C . GLU A 1 87 ? -1.820 1.757 15.626 1.00 88.25 87 GLU A C 1
ATOM 673 O O . GLU A 1 87 ? -3.000 1.426 15.502 1.00 88.25 87 GLU A O 1
ATOM 678 N N . ALA A 1 88 ? -1.437 3.033 15.565 1.00 90.31 88 ALA A N 1
ATOM 679 C CA . ALA A 1 88 ? -2.348 4.155 15.331 1.00 90.31 88 ALA A CA 1
ATOM 680 C C . ALA A 1 88 ? -1.897 5.004 14.133 1.00 90.31 88 ALA A C 1
ATOM 682 O O . ALA A 1 88 ? -1.623 6.200 14.261 1.00 90.31 88 ALA A O 1
ATOM 683 N N . PHE A 1 89 ? -1.790 4.376 12.963 1.00 89.94 89 PHE A N 1
ATOM 684 C CA . PHE A 1 89 ? -1.516 5.073 11.713 1.00 89.94 89 PHE A CA 1
ATOM 685 C C . PHE A 1 89 ? -2.685 5.973 11.319 1.00 89.94 89 PHE A C 1
ATOM 687 O O . PHE A 1 89 ? -3.852 5.586 11.421 1.00 89.94 89 PHE A O 1
ATOM 694 N N . THR A 1 90 ? -2.373 7.173 10.836 1.00 92.31 90 THR A N 1
ATOM 695 C CA . THR A 1 90 ? -3.377 8.068 10.253 1.00 92.31 90 THR A CA 1
ATOM 696 C C . THR A 1 90 ? -3.626 7.727 8.786 1.00 92.31 90 THR A C 1
ATOM 698 O O . THR A 1 90 ? -2.776 7.143 8.105 1.00 92.31 90 THR A O 1
ATOM 701 N N . ILE A 1 91 ? -4.777 8.156 8.267 1.00 91.19 91 ILE A N 1
ATOM 702 C CA . ILE A 1 91 ? -5.121 7.994 6.849 1.00 91.19 91 ILE A CA 1
ATOM 703 C C . ILE A 1 91 ? -4.063 8.665 5.963 1.00 91.19 91 ILE A C 1
ATOM 705 O O . ILE A 1 91 ? -3.676 8.116 4.937 1.00 91.19 91 ILE A O 1
ATOM 709 N N . GLU A 1 92 ? -3.527 9.820 6.360 1.00 91.88 92 GLU A N 1
ATOM 710 C CA . GLU A 1 92 ? -2.486 10.542 5.621 1.00 91.88 92 GLU A CA 1
ATOM 711 C C . GLU A 1 92 ? -1.157 9.783 5.597 1.00 91.88 92 GLU A C 1
ATOM 713 O O . GLU A 1 92 ? -0.464 9.795 4.578 1.00 91.88 92 GLU A O 1
ATOM 718 N N . GLN A 1 93 ? -0.798 9.103 6.690 1.00 90.00 93 GLN A N 1
ATOM 719 C CA . GLN A 1 93 ? 0.391 8.250 6.723 1.00 90.00 93 GLN A CA 1
ATOM 720 C C . GLN A 1 93 ? 0.243 7.074 5.752 1.00 90.00 93 GLN A C 1
ATOM 722 O O . GLN A 1 93 ? 1.166 6.801 4.980 1.00 90.00 93 GLN A O 1
ATOM 727 N N . ASN A 1 94 ? -0.931 6.443 5.722 1.00 91.50 94 ASN A N 1
ATOM 728 C CA . ASN A 1 94 ? -1.227 5.342 4.806 1.00 91.50 94 ASN A CA 1
ATOM 729 C C . ASN A 1 94 ? -1.359 5.816 3.354 1.00 91.50 94 ASN A C 1
ATOM 731 O O . ASN A 1 94 ? -0.882 5.140 2.445 1.00 91.50 94 ASN A O 1
ATOM 735 N N . ARG A 1 95 ? -1.883 7.025 3.119 1.00 92.50 95 ARG A N 1
ATOM 736 C CA . ARG A 1 95 ? -1.887 7.683 1.802 1.00 92.50 95 ARG A CA 1
ATOM 737 C C . ARG A 1 95 ? -0.466 7.904 1.295 1.00 92.50 95 ARG A C 1
ATOM 739 O O . ARG A 1 95 ? -0.130 7.509 0.183 1.00 92.50 95 ARG A O 1
ATOM 746 N N . ALA A 1 96 ? 0.396 8.484 2.129 1.00 90.69 96 ALA A N 1
ATOM 747 C CA . ALA A 1 96 ? 1.803 8.676 1.792 1.00 90.69 96 ALA A CA 1
ATOM 748 C C . ALA A 1 96 ? 2.518 7.337 1.554 1.00 90.69 96 ALA A C 1
ATOM 750 O O . ALA A 1 96 ? 3.452 7.259 0.752 1.00 90.69 96 ALA A O 1
ATOM 751 N N . ARG A 1 97 ? 2.090 6.268 2.237 1.00 91.00 97 ARG A N 1
ATOM 752 C CA . ARG A 1 97 ? 2.619 4.930 1.995 1.00 91.00 97 ARG A CA 1
ATOM 753 C C . ARG A 1 97 ? 2.162 4.350 0.662 1.00 91.00 97 ARG A C 1
ATOM 755 O O . ARG A 1 97 ? 2.999 3.798 -0.050 1.00 91.00 97 ARG A O 1
ATOM 762 N N . LEU A 1 98 ? 0.888 4.514 0.318 1.00 90.62 98 LEU A N 1
ATOM 763 C CA . LEU A 1 98 ? 0.316 4.078 -0.953 1.00 90.62 98 LEU A CA 1
ATOM 764 C C . LEU A 1 98 ? 1.040 4.725 -2.142 1.00 90.62 98 LEU A C 1
ATOM 766 O O . LEU A 1 98 ? 1.411 4.021 -3.077 1.00 90.62 98 LEU A O 1
ATOM 770 N N . GLU A 1 99 ? 1.358 6.021 -2.068 1.00 90.38 99 GLU A N 1
ATOM 771 C CA . GLU A 1 99 ? 2.160 6.692 -3.105 1.00 90.38 99 GLU A CA 1
ATOM 772 C C . GLU A 1 99 ? 3.556 6.067 -3.257 1.00 90.38 99 GLU A C 1
ATOM 774 O O . GLU A 1 99 ? 4.005 5.795 -4.369 1.00 90.38 99 GLU A O 1
ATOM 779 N N . LYS A 1 100 ? 4.228 5.718 -2.151 1.00 89.94 100 LYS A N 1
ATOM 780 C CA . LYS A 1 100 ? 5.521 5.011 -2.217 1.00 89.94 100 LYS A CA 1
ATOM 781 C C . LYS A 1 100 ? 5.404 3.614 -2.830 1.00 89.94 100 LYS A C 1
ATOM 783 O O . LYS A 1 100 ? 6.330 3.161 -3.501 1.00 89.94 100 LYS A O 1
ATOM 788 N N . LEU A 1 101 ? 4.310 2.898 -2.567 1.00 89.62 101 LEU A N 1
ATOM 789 C CA . LEU A 1 101 ? 4.053 1.594 -3.186 1.00 89.62 101 LEU A CA 1
ATOM 790 C C . LEU A 1 101 ? 3.801 1.747 -4.688 1.00 89.62 101 LEU A C 1
ATOM 792 O O . LEU A 1 101 ? 4.351 0.977 -5.473 1.00 89.62 101 LEU A O 1
ATOM 796 N N . ARG A 1 102 ? 3.072 2.788 -5.097 1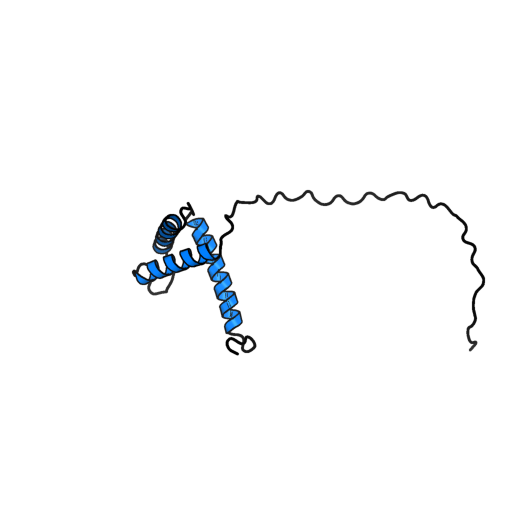.00 89.19 102 ARG A N 1
ATOM 797 C CA . ARG A 1 102 ? 2.869 3.138 -6.505 1.00 89.19 102 ARG A CA 1
ATOM 798 C C . ARG A 1 102 ? 4.187 3.442 -7.221 1.00 89.19 102 ARG A C 1
ATOM 800 O O . ARG A 1 102 ? 4.428 2.904 -8.296 1.00 89.19 102 ARG A O 1
ATOM 807 N N . GLU A 1 103 ? 5.075 4.233 -6.621 1.00 88.44 103 GLU A N 1
ATOM 808 C CA . GLU A 1 103 ? 6.412 4.505 -7.178 1.00 88.44 103 GLU A CA 1
ATOM 809 C C . GLU A 1 103 ? 7.235 3.218 -7.375 1.00 88.44 103 GLU A C 1
ATOM 811 O O . GLU A 1 103 ? 7.892 3.028 -8.407 1.00 88.44 103 GLU A O 1
ATOM 816 N N . ARG A 1 104 ? 7.182 2.299 -6.399 1.00 88.44 104 ARG A N 1
ATOM 817 C CA . ARG A 1 104 ? 7.829 0.981 -6.504 1.00 88.44 104 ARG A CA 1
ATOM 818 C C . ARG A 1 104 ? 7.216 0.139 -7.615 1.00 88.44 104 ARG A C 1
ATOM 820 O O . ARG A 1 104 ? 7.965 -0.473 -8.373 1.00 88.44 104 ARG A O 1
ATOM 827 N N . TYR A 1 105 ? 5.890 0.125 -7.726 1.00 89.12 105 TYR A N 1
ATOM 828 C CA . TYR A 1 105 ? 5.182 -0.576 -8.791 1.00 89.12 105 TYR A CA 1
ATOM 829 C C . TYR A 1 105 ? 5.592 -0.054 -10.169 1.00 89.12 105 TYR A C 1
ATOM 831 O O . TYR A 1 105 ? 5.947 -0.855 -11.023 1.00 89.12 105 TYR A O 1
ATOM 839 N N . GLU A 1 106 ? 5.640 1.263 -10.383 1.00 88.44 106 GLU A N 1
ATOM 840 C CA . GLU A 1 106 ? 6.065 1.830 -11.672 1.00 88.44 106 GLU A CA 1
ATOM 841 C C . GLU A 1 106 ? 7.528 1.500 -11.992 1.00 88.44 106 GLU A C 1
ATOM 843 O O . GLU A 1 106 ? 7.867 1.175 -13.130 1.00 88.44 106 GLU A O 1
ATOM 848 N N . THR A 1 107 ? 8.397 1.492 -10.978 1.00 88.44 107 THR A N 1
ATOM 849 C CA . THR A 1 107 ? 9.790 1.049 -11.140 1.00 88.44 107 THR A CA 1
ATOM 850 C C . THR A 1 107 ? 9.852 -0.422 -11.548 1.00 88.44 107 THR A C 1
ATOM 852 O O . THR A 1 107 ? 10.563 -0.785 -12.482 1.00 88.44 107 THR A O 1
ATOM 855 N N . PHE A 1 108 ? 9.091 -1.282 -10.873 1.00 86.31 108 PHE A N 1
ATOM 856 C CA . PHE A 1 108 ? 9.033 -2.707 -11.174 1.00 86.31 108 PHE A CA 1
ATOM 857 C C . PHE A 1 108 ? 8.441 -2.966 -12.563 1.00 86.31 108 PHE A C 1
ATOM 859 O O . PHE A 1 108 ? 9.012 -3.725 -13.339 1.00 86.31 108 PHE A O 1
ATOM 866 N N . LYS A 1 109 ? 7.363 -2.263 -12.916 1.00 87.88 109 LYS A N 1
ATOM 867 C CA . LYS A 1 109 ? 6.725 -2.277 -14.234 1.00 87.88 109 LYS A CA 1
ATOM 868 C C . LYS A 1 109 ? 7.700 -1.870 -15.342 1.00 87.88 109 LYS A C 1
ATOM 870 O O . LYS A 1 109 ? 7.736 -2.489 -16.403 1.00 87.88 109 LYS A O 1
ATOM 875 N N . PHE A 1 110 ? 8.520 -0.854 -15.090 1.00 87.88 110 PHE A N 1
ATOM 876 C CA . PHE A 1 110 ? 9.591 -0.470 -16.000 1.00 87.88 110 PHE A CA 1
ATOM 877 C C . PHE A 1 110 ? 10.621 -1.595 -16.160 1.00 87.88 110 PHE A C 1
ATOM 879 O O 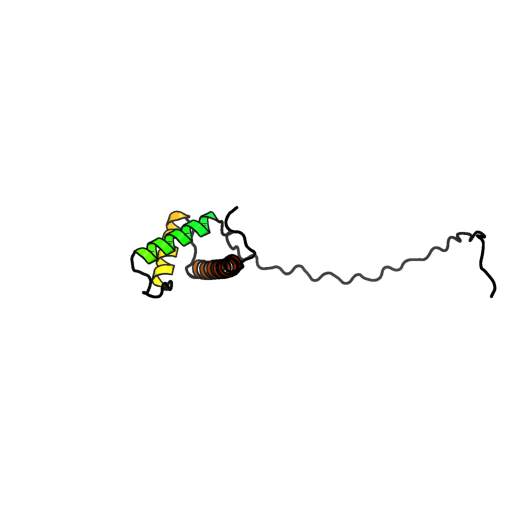. PHE A 1 110 ? 11.005 -1.902 -17.283 1.00 87.88 110 PHE A O 1
ATOM 886 N N . LEU A 1 111 ? 11.040 -2.240 -15.066 1.00 85.88 111 LEU A N 1
ATOM 887 C CA . LEU A 1 111 ? 12.008 -3.339 -15.108 1.00 85.88 111 LEU A CA 1
ATOM 888 C C . LEU A 1 111 ? 11.464 -4.575 -15.839 1.00 85.88 111 LEU A C 1
ATOM 890 O O . LEU A 1 111 ? 12.180 -5.122 -16.671 1.00 85.88 111 LEU A O 1
ATOM 894 N N . ILE A 1 112 ? 10.216 -4.992 -15.594 1.00 86.06 112 ILE A N 1
ATOM 895 C CA . ILE A 1 112 ? 9.607 -6.152 -16.281 1.00 86.06 112 ILE A CA 1
ATOM 896 C C . ILE A 1 112 ? 9.473 -5.930 -17.787 1.00 86.06 112 ILE A C 1
ATOM 898 O O . ILE A 1 112 ? 9.566 -6.877 -18.560 1.00 86.06 112 ILE A O 1
ATOM 902 N N . ALA A 1 113 ? 9.276 -4.681 -18.215 1.00 85.69 113 ALA A N 1
ATOM 903 C CA . ALA A 1 113 ? 9.126 -4.341 -19.623 1.00 85.69 113 ALA A 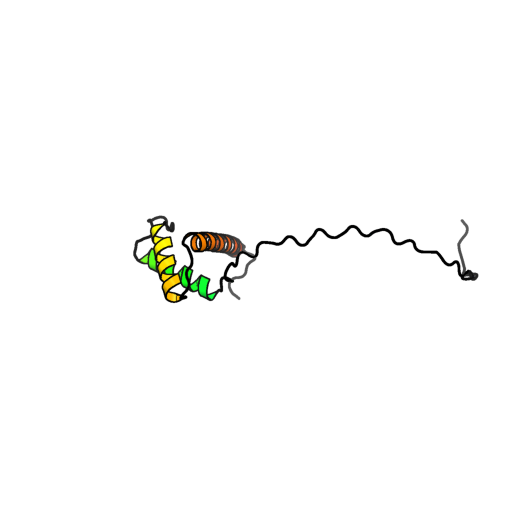CA 1
ATOM 904 C C . ALA A 1 113 ? 10.456 -4.395 -20.391 1.00 85.69 113 ALA A C 1
ATOM 906 O O . ALA A 1 113 ? 10.459 -4.333 -21.622 1.00 85.69 113 ALA A O 1
ATOM 907 N N . ARG A 1 114 ? 11.592 -4.490 -19.688 1.00 84.06 114 ARG A N 1
ATOM 908 C CA . ARG A 1 114 ? 12.906 -4.559 -20.317 1.00 84.06 114 ARG A CA 1
ATOM 909 C C . ARG A 1 114 ? 13.227 -5.991 -20.737 1.00 84.06 114 ARG A C 1
ATOM 911 O O . ARG A 1 114 ? 13.300 -6.864 -19.874 1.00 84.06 114 ARG A O 1
ATOM 918 N N . PRO A 1 115 ? 13.529 -6.233 -22.023 1.00 76.88 115 PRO A N 1
ATOM 919 C CA . PRO A 1 115 ? 13.874 -7.568 -22.507 1.00 76.88 115 PRO A CA 1
ATOM 920 C C . PRO A 1 115 ? 15.187 -8.099 -21.906 1.00 76.88 115 PRO A C 1
ATOM 922 O O . PRO A 1 115 ? 15.460 -9.292 -21.992 1.00 76.88 115 PRO A O 1
ATOM 925 N N . GLU A 1 116 ? 16.005 -7.231 -21.298 1.00 81.38 116 GLU A N 1
ATOM 926 C CA . GLU A 1 116 ? 17.251 -7.615 -20.625 1.00 81.38 116 GLU A CA 1
ATOM 927 C C . GLU A 1 116 ? 17.057 -8.097 -19.177 1.00 81.38 116 GLU A C 1
ATOM 929 O O . GLU A 1 116 ? 18.002 -8.610 -18.574 1.00 81.38 116 GLU A O 1
ATOM 934 N N . VAL A 1 117 ? 15.868 -7.908 -18.595 1.00 73.75 117 VAL A N 1
ATOM 935 C CA . VAL A 1 117 ? 15.559 -8.381 -17.244 1.00 73.75 117 VAL A CA 1
ATOM 936 C C . VAL A 1 117 ? 14.993 -9.792 -17.356 1.00 73.75 117 VAL A C 1
ATOM 938 O O . VAL A 1 117 ? 13.906 -10.009 -17.883 1.00 73.75 117 VAL A O 1
ATOM 941 N N . PHE A 1 118 ? 15.772 -10.765 -16.889 1.00 69.94 118 PHE A N 1
ATOM 942 C CA . PHE A 1 118 ? 15.405 -12.177 -16.915 1.00 69.94 118 PHE A CA 1
ATOM 943 C C . PHE A 1 118 ? 14.557 -12.511 -15.685 1.00 69.94 118 PHE A C 1
ATOM 945 O O . PHE A 1 118 ? 15.017 -12.341 -14.558 1.00 69.94 118 PHE A O 1
ATOM 952 N N . TRP A 1 119 ? 13.332 -12.980 -15.921 1.00 66.69 119 TRP A N 1
ATOM 953 C CA . TRP A 1 119 ? 12.355 -13.317 -14.877 1.00 66.69 119 TRP A CA 1
ATOM 954 C C . TRP A 1 119 ? 12.383 -14.789 -14.476 1.00 66.69 119 TRP A C 1
ATOM 956 O O . TRP A 1 119 ? 12.072 -15.107 -13.337 1.00 66.69 119 TRP A O 1
ATOM 966 N N . ASP A 1 120 ? 12.843 -15.649 -15.383 1.00 63.75 120 ASP A N 1
ATOM 967 C CA . ASP A 1 120 ? 13.029 -17.078 -15.161 1.00 63.75 120 ASP A CA 1
ATOM 968 C C . ASP A 1 120 ? 14.380 -17.513 -15.742 1.00 63.75 120 ASP A C 1
ATOM 970 O O . ASP A 1 120 ? 14.706 -17.233 -16.903 1.00 63.75 120 ASP A O 1
ATOM 974 N N . ARG A 1 121 ? 15.164 -18.212 -14.923 1.00 50.50 121 ARG A N 1
ATOM 975 C CA . ARG A 1 121 ? 16.206 -19.147 -15.351 1.00 50.50 121 ARG A CA 1
ATOM 976 C C . ARG A 1 121 ? 16.087 -20.417 -14.535 1.00 50.50 121 ARG A C 1
ATOM 978 O O . ARG A 1 121 ? 15.925 -20.287 -13.304 1.00 50.50 121 ARG A O 1
#

Radius of gyration: 31.82 Å; Cα contacts (8 Å, |Δi|>4): 52; chains: 1; bounding box: 92×48×49 Å

Organism: NCBI:t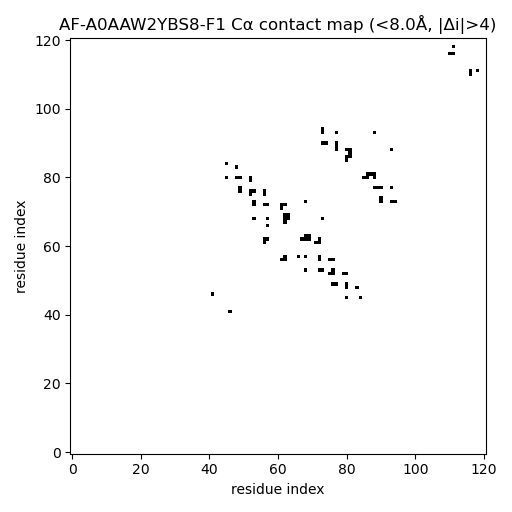xid2727402

Secondary structure (DSSP, 8-state):
---------------------PPPPPPPPPP------------HHHHHHHHHHHHHHIIIIIS-TT----HHHHHHHHHHHHHHHT----HHHHHHHHHHHHHHHHHHHHHHT-TTS----

Sequence (121 aa):
MTRANPFPAYIEISNATKTYTPQPVPTPPAPRQQKLLYTPTWAAANDQCFIDALEDSAFEGKTHEDGVVNEETLAHATEVVNLVLKEAFTIEQNRARLEKLRERYETFKFLIARPEVFWDR

Solvent-accessible surface area (backbone atoms only — not comparable to full-atom values): 7921 Å² total; per-residue (Å²): 141,81,84,85,86,83,88,86,81,87,80,81,85,75,89,71,84,75,83,80,78,83,74,86,73,83,75,76,79,74,81,76,77,69,77,74,69,82,65,73,80,80,46,71,70,56,52,50,50,42,49,52,32,42,50,55,35,42,74,73,63,56,34,51,99,83,75,48,82,42,72,66,30,47,46,52,20,38,52,50,37,22,67,73,71,72,49,86,70,50,58,67,58,52,49,58,46,51,52,54,50,50,55,50,48,54,51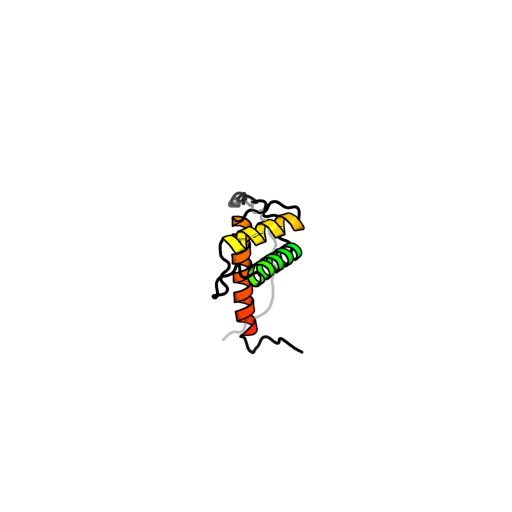,48,53,54,47,70,71,33,91,86,54,79,88,79,132

InterPro domains:
  IPR024752 Myb/SANT-like domain [PF12776] (41-120)

Mean predicted aligned error: 16.41 Å

Foldseek 3Di:
DDDDDDDDDDDDPDPDPDDDDDDDDPDDPDPPPPVPPPPVPCDPVLVVLLVVQLVVLVVVVVDDPVRDCDLVSLVRSQVSSCVVVVHNDDSVSSVVVVVVVVVVVVVVVVLVPDPPRDPDD